Protein AF-A0A849X277-F1 (afdb_monomer)

Solvent-accessible surface area (backbone atoms only — not comparable to full-atom values): 6131 Å² total; per-residue (Å²): 114,75,65,64,54,52,52,50,54,51,49,53,49,51,48,52,54,62,74,62,52,71,79,75,68,86,78,67,71,76,83,75,78,80,54,75,43,77,46,86,47,102,89,45,82,47,79,32,48,54,64,63,51,37,43,76,74,34,38,48,77,42,73,50,64,52,44,75,67,53,50,51,54,52,51,54,52,51,54,53,49,41,75,74,43,70,86,59,81,72,48,77,48,81,54,52,91,46,108

Sequence (99 aa):
MKEIQNLREKSDRFRSYLSRRPAVNERTQAYIPNPIVIEQTPRGERQYDIYSRLLLDRIIFLGTEVNDTVANLIIAQMLFLESNDPERPIHFYINSPGG

pLDDT: mean 86.7, std 14.01, range [57.28, 98.62]

Structure (mmCIF, N/CA/C/O backbone):
data_AF-A0A849X277-F1
#
_entry.id   AF-A0A849X277-F1
#
loop_
_atom_site.group_PDB
_atom_site.id
_atom_site.type_symbol
_atom_site.label_atom_id
_atom_site.label_alt_id
_atom_site.label_comp_id
_atom_site.label_asym_id
_atom_site.label_entity_id
_atom_site.label_seq_id
_atom_site.pdbx_PDB_ins_code
_atom_site.Cartn_x
_atom_site.Cartn_y
_atom_site.Cartn_z
_atom_site.occupancy
_atom_site.B_iso_or_equiv
_atom_site.auth_seq_id
_atom_site.auth_comp_id
_atom_site.auth_asym_id
_atom_site.auth_atom_id
_atom_site.pdbx_PDB_model_num
ATOM 1 N N . MET A 1 1 ? -5.006 -0.211 -68.959 1.00 60.91 1 MET A N 1
ATOM 2 C CA . MET A 1 1 ? -3.526 -0.136 -68.846 1.00 60.91 1 MET A CA 1
ATOM 3 C C . MET A 1 1 ? -3.044 0.945 -67.870 1.00 60.91 1 MET A C 1
ATOM 5 O O . MET A 1 1 ? -2.311 0.590 -66.959 1.00 60.91 1 MET A O 1
ATOM 9 N N . LYS A 1 2 ? -3.482 2.216 -67.965 1.00 62.50 2 LYS A N 1
ATOM 10 C CA . LYS A 1 2 ? -3.050 3.308 -67.051 1.00 62.50 2 LYS A CA 1
ATOM 11 C C . LYS A 1 2 ? -3.417 3.107 -65.565 1.00 62.50 2 LYS A C 1
ATOM 13 O O . LYS A 1 2 ? -2.683 3.530 -64.680 1.00 62.50 2 LYS A O 1
ATOM 18 N N . GLU A 1 3 ? -4.525 2.430 -65.285 1.00 60.19 3 GLU A N 1
ATOM 19 C CA . GLU A 1 3 ? -5.040 2.232 -63.921 1.00 60.19 3 GLU A CA 1
ATOM 20 C C . GLU A 1 3 ? -4.261 1.172 -63.121 1.00 60.19 3 GLU A C 1
ATOM 22 O O . GLU A 1 3 ? -3.980 1.355 -61.940 1.00 60.19 3 GLU A O 1
ATOM 27 N N . ILE A 1 4 ? -3.796 0.113 -63.791 1.00 62.78 4 ILE A N 1
ATOM 28 C CA . ILE A 1 4 ? -2.984 -0.954 -63.180 1.00 62.78 4 ILE A CA 1
ATOM 29 C C . ILE A 1 4 ? -1.589 -0.433 -62.793 1.00 62.78 4 ILE A C 1
ATOM 31 O O . ILE A 1 4 ? -1.042 -0.817 -61.760 1.00 62.78 4 ILE A O 1
ATOM 35 N N . GLN A 1 5 ? -1.027 0.482 -63.588 1.00 66.75 5 GLN A N 1
ATOM 36 C CA . GLN A 1 5 ? 0.262 1.118 -63.302 1.00 66.75 5 GLN A CA 1
ATOM 37 C C . GLN A 1 5 ? 0.174 2.055 -62.084 1.00 66.75 5 GLN A C 1
ATOM 39 O O . GLN A 1 5 ? 1.044 2.024 -61.217 1.00 66.75 5 GLN A O 1
ATOM 44 N N . ASN A 1 6 ? -0.941 2.780 -61.946 1.00 70.62 6 ASN A N 1
ATOM 45 C CA . ASN A 1 6 ? -1.236 3.632 -60.788 1.00 70.62 6 ASN A CA 1
ATOM 46 C C . ASN A 1 6 ? -1.378 2.817 -59.484 1.00 70.62 6 ASN A C 1
ATOM 48 O O . ASN A 1 6 ? -0.889 3.216 -58.427 1.00 70.62 6 ASN A O 1
ATOM 52 N N . LEU A 1 7 ? -1.996 1.634 -59.552 1.00 68.19 7 LEU A N 1
ATOM 53 C CA . LEU A 1 7 ? -2.138 0.743 -58.394 1.00 68.19 7 LEU A CA 1
ATOM 54 C C . LEU A 1 7 ? -0.795 0.158 -57.927 1.00 68.19 7 LEU A C 1
ATOM 56 O O . LEU A 1 7 ? -0.567 0.056 -56.720 1.00 68.19 7 LEU A O 1
ATOM 60 N N . ARG A 1 8 ? 0.113 -0.170 -58.856 1.00 70.81 8 ARG A N 1
ATOM 61 C CA . ARG A 1 8 ? 1.475 -0.620 -58.517 1.00 70.81 8 ARG A CA 1
ATOM 62 C C . ARG A 1 8 ? 2.290 0.486 -57.852 1.00 70.81 8 ARG A C 1
ATOM 64 O O . ARG A 1 8 ? 2.823 0.268 -56.772 1.00 70.81 8 ARG A O 1
ATOM 71 N N . GLU A 1 9 ? 2.273 1.699 -58.399 1.00 74.62 9 GLU A N 1
ATOM 72 C CA . GLU A 1 9 ? 2.980 2.837 -57.794 1.00 74.62 9 GLU A CA 1
ATOM 73 C C . GLU A 1 9 ? 2.448 3.218 -56.408 1.00 74.62 9 GLU A C 1
ATOM 75 O O . GLU A 1 9 ? 3.219 3.615 -55.531 1.00 74.62 9 GLU A O 1
ATOM 80 N N . LYS A 1 10 ? 1.132 3.104 -56.186 1.00 73.50 10 LYS A N 1
ATOM 81 C CA . LYS A 1 10 ? 0.535 3.300 -54.858 1.00 73.50 10 LYS A CA 1
ATOM 82 C C . LYS A 1 10 ? 0.970 2.211 -53.880 1.00 73.50 10 LYS A C 1
ATOM 84 O O . LYS A 1 10 ? 1.262 2.530 -52.731 1.00 73.50 10 LYS A O 1
ATOM 89 N N . SER A 1 11 ? 1.055 0.957 -54.329 1.00 77.31 11 SER A N 1
ATOM 90 C CA . SER A 1 11 ? 1.538 -0.167 -53.517 1.00 77.31 11 SER A CA 1
ATOM 91 C C . SER A 1 11 ? 3.009 -0.004 -53.131 1.00 77.31 11 SER A C 1
ATOM 93 O O . SER A 1 11 ? 3.356 -0.180 -51.964 1.00 77.31 11 SER A O 1
ATOM 95 N N . ASP A 1 12 ? 3.855 0.407 -54.074 1.00 81.12 12 ASP A N 1
ATOM 96 C CA . ASP A 1 12 ? 5.289 0.596 -53.844 1.00 81.12 12 ASP A CA 1
ATOM 97 C C . ASP A 1 12 ? 5.562 1.807 -52.949 1.00 81.12 12 ASP A C 1
ATOM 99 O O . ASP A 1 12 ? 6.383 1.732 -52.032 1.00 81.12 12 ASP A O 1
ATOM 103 N N . ARG A 1 13 ? 4.798 2.896 -53.121 1.00 77.12 13 ARG A N 1
ATOM 104 C CA . ARG A 1 13 ? 4.815 4.017 -52.173 1.00 77.12 13 ARG A CA 1
ATOM 105 C C . ARG A 1 13 ? 4.364 3.579 -50.792 1.00 77.12 13 ARG A C 1
ATOM 107 O O . ARG A 1 13 ? 5.053 3.881 -49.828 1.00 77.12 13 ARG A O 1
ATOM 114 N N . PHE A 1 14 ? 3.258 2.846 -50.677 1.00 71.94 14 PHE A N 1
ATOM 115 C CA . PHE A 1 14 ? 2.756 2.372 -49.388 1.00 71.94 14 PHE A CA 1
ATOM 116 C C . PHE A 1 14 ? 3.765 1.462 -48.678 1.00 71.94 14 PHE A C 1
ATOM 118 O O . PHE A 1 14 ? 4.015 1.633 -47.488 1.00 71.94 14 PHE A O 1
ATOM 125 N N . ARG A 1 15 ? 4.429 0.565 -49.415 1.00 73.56 15 ARG A N 1
ATOM 126 C CA . ARG A 1 15 ? 5.530 -0.248 -48.884 1.00 73.56 15 ARG A CA 1
ATOM 127 C C . ARG A 1 15 ? 6.707 0.613 -48.440 1.00 73.56 15 ARG A C 1
ATOM 129 O O . ARG A 1 15 ? 7.171 0.434 -47.323 1.00 73.56 15 ARG A O 1
ATOM 136 N N . SER A 1 16 ? 7.117 1.601 -49.237 1.00 74.81 16 SER A N 1
ATOM 137 C CA . SER A 1 16 ? 8.167 2.558 -48.858 1.00 74.81 16 SER A CA 1
ATOM 138 C C . SER A 1 16 ? 7.810 3.358 -47.597 1.00 74.81 16 SER A C 1
ATOM 140 O O . SER A 1 16 ? 8.664 3.553 -46.733 1.00 74.81 16 SER A O 1
ATOM 142 N N . TYR A 1 17 ? 6.544 3.760 -47.443 1.00 68.06 17 TYR A N 1
ATOM 143 C CA . TYR A 1 17 ? 6.038 4.409 -46.231 1.00 68.06 17 TYR A CA 1
ATOM 144 C C . TYR A 1 17 ? 6.093 3.481 -45.014 1.00 68.06 17 TYR A C 1
ATOM 146 O O . TYR A 1 17 ? 6.503 3.919 -43.942 1.00 68.06 17 TYR A O 1
ATOM 154 N N . LEU A 1 18 ? 5.723 2.205 -45.167 1.00 65.50 18 LEU A N 1
ATOM 155 C CA . LEU A 1 18 ? 5.790 1.224 -44.081 1.00 65.50 18 LEU A CA 1
ATOM 156 C C . LEU A 1 18 ? 7.236 0.884 -43.689 1.00 65.50 18 LEU A C 1
ATOM 158 O O . LEU A 1 18 ? 7.512 0.746 -42.504 1.00 65.50 18 LEU A O 1
ATOM 162 N N . SER A 1 19 ? 8.165 0.826 -44.648 1.00 71.62 19 SER A N 1
ATOM 163 C CA . SER A 1 19 ? 9.598 0.593 -44.399 1.00 71.62 19 SER A CA 1
ATOM 164 C C . SER A 1 19 ? 10.317 1.789 -43.769 1.00 71.62 19 SER A C 1
ATOM 166 O O . SER A 1 19 ? 11.367 1.619 -43.161 1.00 71.62 19 SER A O 1
ATOM 168 N N . ARG A 1 20 ? 9.775 3.003 -43.937 1.00 71.31 20 ARG A N 1
ATOM 169 C CA . ARG A 1 20 ? 10.301 4.251 -43.358 1.00 71.31 20 ARG A CA 1
ATOM 170 C C . ARG A 1 20 ? 9.643 4.631 -42.038 1.00 71.31 20 ARG A C 1
ATOM 172 O O . ARG A 1 20 ? 9.957 5.694 -41.504 1.00 71.31 20 ARG A O 1
ATOM 179 N N . ARG A 1 21 ? 8.736 3.804 -41.505 1.00 58.38 21 ARG A N 1
ATOM 180 C CA . ARG A 1 21 ? 8.273 3.994 -40.132 1.00 58.38 21 ARG A CA 1
ATOM 181 C C . ARG A 1 21 ? 9.495 3.868 -39.221 1.00 58.38 21 ARG A C 1
ATOM 183 O O . ARG A 1 21 ? 10.113 2.804 -39.230 1.00 58.38 21 ARG A O 1
ATOM 190 N N . PRO A 1 22 ? 9.874 4.919 -38.471 1.00 57.94 22 PRO A N 1
ATOM 191 C CA . PRO A 1 22 ? 10.878 4.748 -37.438 1.00 57.94 22 PRO A CA 1
ATOM 192 C C . PRO A 1 22 ? 10.369 3.639 -36.522 1.00 57.94 22 PRO A C 1
ATOM 194 O O . PRO A 1 22 ? 9.186 3.642 -36.166 1.00 57.94 22 PRO A O 1
ATOM 197 N N . ALA A 1 23 ? 11.225 2.665 -36.207 1.00 62.94 23 ALA A N 1
ATOM 198 C CA . ALA A 1 23 ? 10.915 1.682 -35.185 1.00 62.94 23 ALA A CA 1
ATOM 199 C C . ALA A 1 23 ? 10.512 2.477 -33.940 1.00 62.94 23 ALA A C 1
ATOM 201 O O . ALA A 1 23 ? 11.333 3.204 -33.377 1.00 62.94 23 ALA A O 1
ATOM 202 N N . VAL A 1 24 ? 9.222 2.441 -33.594 1.00 59.56 24 VAL A N 1
ATOM 203 C CA . VAL A 1 24 ? 8.743 3.045 -32.357 1.00 59.56 24 VAL A CA 1
ATOM 204 C C . VAL A 1 24 ? 9.512 2.314 -31.279 1.00 59.56 24 VAL A C 1
ATOM 206 O O . VAL A 1 24 ? 9.394 1.100 -31.146 1.00 59.56 24 VAL A O 1
ATOM 209 N N . ASN A 1 25 ? 10.400 3.035 -30.609 1.00 57.94 25 ASN A N 1
ATOM 210 C CA . ASN A 1 25 ? 11.254 2.459 -29.596 1.00 57.94 25 ASN A CA 1
ATOM 211 C C . ASN A 1 25 ? 10.312 1.998 -28.474 1.00 57.94 25 ASN A C 1
ATOM 213 O O . ASN A 1 25 ? 9.801 2.827 -27.726 1.00 57.94 25 ASN A O 1
ATOM 217 N N . GLU A 1 26 ? 10.051 0.692 -28.368 1.00 57.28 26 GLU A N 1
ATOM 218 C CA . GLU A 1 26 ? 9.153 0.077 -27.367 1.00 57.28 26 GLU A CA 1
ATOM 219 C C . GLU A 1 26 ? 9.573 0.381 -25.914 1.00 57.28 26 GLU A C 1
ATOM 221 O O . GLU A 1 26 ? 8.885 0.037 -24.960 1.00 57.28 26 GLU A O 1
ATOM 226 N N . ARG A 1 27 ? 10.713 1.057 -25.734 1.00 59.31 27 ARG A N 1
ATOM 227 C CA . ARG A 1 27 ? 11.319 1.422 -24.455 1.00 59.31 27 ARG A CA 1
ATOM 228 C C . ARG A 1 27 ? 10.865 2.758 -23.878 1.00 59.31 27 ARG A C 1
ATOM 230 O O . ARG A 1 27 ? 11.306 3.093 -22.782 1.00 59.31 27 ARG A O 1
ATOM 237 N N . THR A 1 28 ? 10.001 3.527 -24.540 1.00 57.97 28 THR A N 1
ATOM 238 C CA . THR A 1 28 ? 9.311 4.612 -23.830 1.00 57.97 28 THR A CA 1
ATOM 239 C C . THR A 1 28 ? 8.192 3.979 -23.013 1.00 57.97 28 THR A C 1
ATOM 241 O O . THR A 1 28 ? 7.040 3.968 -23.437 1.00 57.97 28 THR A O 1
ATOM 244 N N . GLN A 1 29 ? 8.541 3.396 -21.859 1.00 63.94 29 GLN A N 1
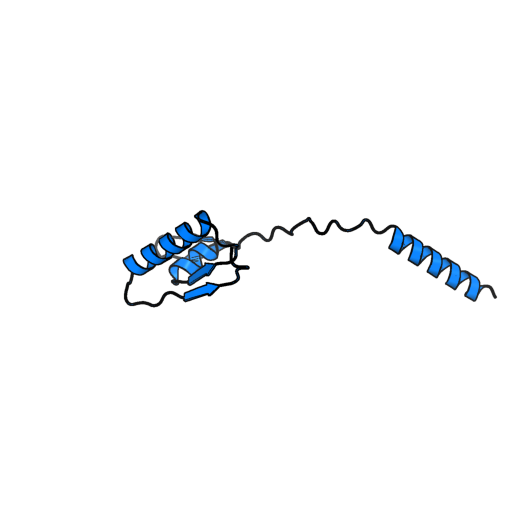ATOM 245 C CA . GLN A 1 29 ? 7.551 3.083 -20.832 1.00 63.94 29 GLN A CA 1
ATOM 246 C C . GLN A 1 29 ? 6.757 4.367 -20.606 1.00 63.94 29 GLN A C 1
ATOM 248 O O . GLN A 1 29 ? 7.313 5.371 -20.157 1.00 63.94 29 GLN A O 1
ATOM 253 N N . ALA A 1 30 ? 5.493 4.377 -21.028 1.00 71.12 30 ALA A N 1
ATOM 254 C CA . ALA A 1 30 ? 4.637 5.526 -20.823 1.00 71.12 30 ALA A CA 1
ATOM 255 C C . ALA A 1 30 ? 4.541 5.731 -19.311 1.00 71.12 30 ALA A C 1
ATOM 257 O O . ALA A 1 30 ? 4.017 4.874 -18.602 1.00 71.12 30 ALA A O 1
ATOM 258 N N . TYR A 1 31 ? 5.111 6.828 -18.812 1.00 77.75 31 TYR A N 1
ATOM 259 C CA . TYR A 1 31 ? 4.950 7.193 -17.415 1.00 77.75 31 TYR A CA 1
ATOM 260 C C . TYR A 1 31 ? 3.470 7.491 -17.187 1.00 77.75 31 TYR A C 1
ATOM 262 O O . TYR A 1 31 ? 2.944 8.486 -17.687 1.00 77.75 31 TYR A O 1
ATOM 270 N N . ILE A 1 32 ? 2.795 6.598 -16.471 1.00 79.75 32 ILE A N 1
ATOM 271 C CA . ILE A 1 32 ? 1.440 6.822 -15.987 1.00 79.75 32 ILE A CA 1
ATOM 272 C C . ILE A 1 32 ? 1.600 7.386 -14.572 1.00 79.75 32 ILE A C 1
ATOM 274 O O . ILE A 1 32 ? 2.058 6.654 -13.692 1.00 79.75 32 ILE A O 1
ATOM 278 N N . PRO A 1 33 ? 1.300 8.676 -14.333 1.00 84.06 33 PRO A N 1
ATOM 279 C CA . PRO A 1 33 ? 1.407 9.244 -12.998 1.00 84.06 33 PRO A CA 1
ATOM 280 C C . PRO A 1 33 ? 0.420 8.560 -12.053 1.00 84.06 33 PRO A C 1
ATOM 282 O O . PRO A 1 33 ? -0.726 8.297 -12.426 1.00 84.06 33 PRO A O 1
ATOM 285 N N . ASN A 1 34 ? 0.848 8.323 -10.812 1.00 88.44 34 ASN A N 1
ATOM 286 C CA . ASN A 1 34 ? -0.061 7.855 -9.773 1.00 88.44 34 ASN A CA 1
ATOM 287 C C . ASN A 1 34 ? -1.123 8.935 -9.510 1.00 88.44 34 ASN A C 1
ATOM 289 O O . ASN A 1 34 ? -0.759 10.083 -9.233 1.00 88.44 34 ASN A O 1
ATOM 293 N N . PRO A 1 35 ? -2.423 8.597 -9.573 1.00 91.19 35 PRO A N 1
ATOM 294 C CA . PRO A 1 35 ? -3.482 9.535 -9.238 1.00 91.19 35 PRO A CA 1
ATOM 295 C C . PRO A 1 35 ? -3.360 10.028 -7.795 1.00 91.19 35 PRO A C 1
ATOM 297 O O . PRO A 1 35 ? -3.005 9.268 -6.890 1.00 91.19 35 PRO A O 1
ATOM 300 N N . ILE A 1 36 ? -3.710 11.296 -7.593 1.00 93.94 36 ILE A N 1
ATOM 301 C CA . ILE A 1 36 ? -3.841 11.905 -6.270 1.00 93.94 36 ILE A CA 1
ATOM 302 C C . ILE A 1 36 ? -5.312 11.836 -5.865 1.00 93.94 36 ILE A C 1
ATOM 304 O O . ILE A 1 36 ? -6.199 12.201 -6.638 1.00 93.94 36 ILE A O 1
ATOM 308 N N . VAL A 1 37 ? -5.561 11.383 -4.643 1.00 92.88 37 VAL A N 1
ATOM 309 C CA . VAL A 1 37 ? -6.873 11.356 -4.005 1.00 92.88 37 VAL A CA 1
ATOM 310 C C . VAL A 1 37 ? -6.942 12.482 -2.981 1.00 92.88 37 VAL A C 1
ATOM 312 O O . VAL A 1 37 ? -6.055 12.622 -2.138 1.00 92.88 37 VAL A O 1
ATOM 315 N N . ILE A 1 38 ? -8.007 13.280 -3.056 1.00 92.19 38 ILE A N 1
ATOM 316 C CA . ILE A 1 38 ? -8.277 14.385 -2.134 1.00 92.19 38 ILE A CA 1
ATOM 317 C C . ILE A 1 38 ? -9.444 13.978 -1.239 1.00 92.19 38 ILE A C 1
ATOM 319 O O . ILE A 1 38 ? -10.535 13.688 -1.730 1.00 92.19 38 ILE A O 1
ATOM 323 N N . GLU A 1 39 ? -9.218 13.962 0.072 1.00 90.50 39 GLU A N 1
ATOM 324 C CA . GLU A 1 39 ? -10.233 13.651 1.073 1.00 90.50 39 GLU A CA 1
ATOM 325 C C . GLU A 1 39 ? -10.569 14.893 1.903 1.00 90.50 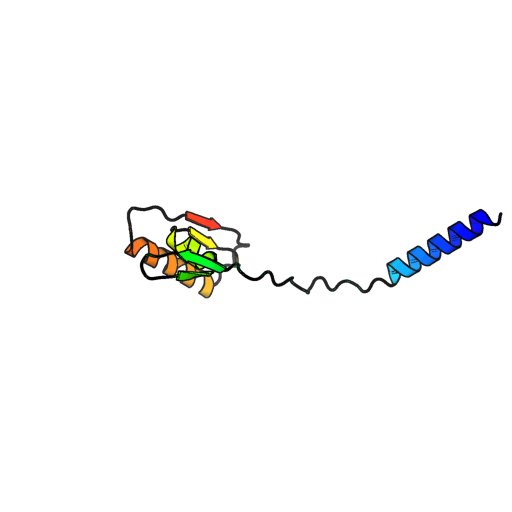39 GLU A C 1
ATOM 327 O O . GLU A 1 39 ? -9.688 15.557 2.458 1.00 90.50 39 GLU A O 1
ATOM 332 N N . GLN A 1 40 ? -11.863 15.205 1.983 1.00 91.25 40 GLN A N 1
ATOM 333 C CA . GLN A 1 40 ? -12.385 16.308 2.783 1.00 91.25 40 GLN A CA 1
ATOM 334 C C . GLN A 1 40 ? -12.555 15.842 4.230 1.00 91.25 40 GLN A C 1
ATOM 336 O O . GLN A 1 40 ? -13.347 14.946 4.515 1.00 91.25 40 GLN A O 1
ATOM 341 N N . THR A 1 41 ? -11.834 16.462 5.158 1.00 88.12 41 THR A N 1
ATOM 342 C CA . THR A 1 41 ? -11.961 16.203 6.597 1.00 88.12 41 THR A CA 1
ATOM 343 C C . THR A 1 41 ? -12.540 17.432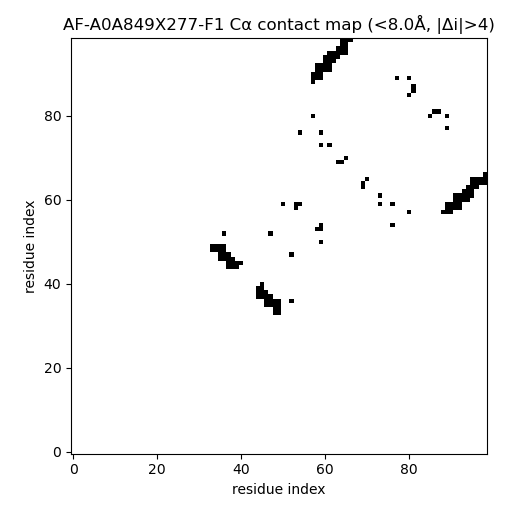 7.305 1.00 88.12 41 THR A C 1
ATOM 345 O O . THR A 1 41 ? -12.404 18.548 6.803 1.00 88.12 41 THR A O 1
ATOM 348 N N . PRO A 1 42 ? -13.104 17.299 8.521 1.00 88.19 42 PRO A N 1
ATOM 349 C CA . PRO A 1 42 ? -13.574 18.452 9.297 1.00 88.19 42 PRO A CA 1
ATOM 350 C C . PRO A 1 42 ? -12.490 19.504 9.599 1.00 88.19 42 PRO A C 1
ATOM 352 O O . PRO A 1 42 ? -12.810 20.615 10.009 1.00 88.19 42 PRO A O 1
ATOM 355 N N . ARG A 1 43 ? -11.206 19.153 9.433 1.00 89.56 43 ARG A N 1
ATOM 356 C CA . ARG A 1 43 ? -10.048 20.036 9.647 1.00 89.56 43 ARG A CA 1
ATOM 357 C C . ARG A 1 43 ? -9.434 20.556 8.337 1.00 89.56 43 ARG A C 1
ATOM 359 O O . ARG A 1 43 ? -8.381 21.183 8.391 1.00 89.56 43 ARG A O 1
ATOM 366 N N . GLY A 1 44 ? -10.065 20.294 7.189 1.00 91.81 44 GLY A N 1
ATOM 367 C CA . GLY A 1 44 ? -9.595 20.684 5.856 1.00 91.81 44 GLY A CA 1
ATOM 368 C C . GLY A 1 44 ? -9.317 19.495 4.933 1.00 91.81 44 GLY A C 1
ATOM 369 O O . GLY A 1 44 ? -9.754 18.373 5.190 1.00 91.81 44 GLY A O 1
ATOM 370 N N . GLU A 1 45 ? -8.572 19.740 3.859 1.00 92.56 45 GLU A N 1
ATOM 371 C CA . GLU A 1 45 ? -8.256 18.740 2.834 1.00 92.56 45 GLU A CA 1
ATOM 372 C C . GLU A 1 45 ? -6.990 17.950 3.174 1.00 92.56 45 GLU A C 1
ATOM 374 O O . GLU A 1 45 ? -5.974 18.513 3.590 1.00 92.56 45 GLU A O 1
ATOM 379 N N . ARG A 1 46 ? -7.029 16.632 2.957 1.00 93.06 46 ARG A N 1
ATOM 380 C CA . ARG A 1 46 ? -5.840 15.775 2.949 1.00 93.06 46 ARG A CA 1
ATOM 381 C C . ARG A 1 46 ? -5.646 15.170 1.569 1.00 93.06 46 ARG A C 1
ATOM 383 O O . ARG A 1 46 ? -6.599 14.697 0.958 1.00 93.06 46 ARG A O 1
ATOM 390 N N . GLN A 1 47 ? -4.404 15.185 1.098 1.00 93.62 47 GLN A N 1
ATOM 391 C CA . GLN A 1 47 ? -4.020 14.618 -0.189 1.00 93.62 47 GLN A CA 1
ATOM 392 C C . GLN A 1 47 ? -3.202 13.351 0.035 1.00 93.62 47 GLN A C 1
ATOM 394 O O . GLN A 1 47 ? -2.284 13.337 0.856 1.00 93.62 47 GLN A O 1
ATOM 399 N N . TYR A 1 48 ? -3.535 12.308 -0.711 1.00 93.38 48 TYR A N 1
ATOM 400 C CA . TYR A 1 48 ? -2.862 11.017 -0.695 1.00 93.38 48 TYR A CA 1
ATOM 401 C C . TYR A 1 48 ? -2.570 10.601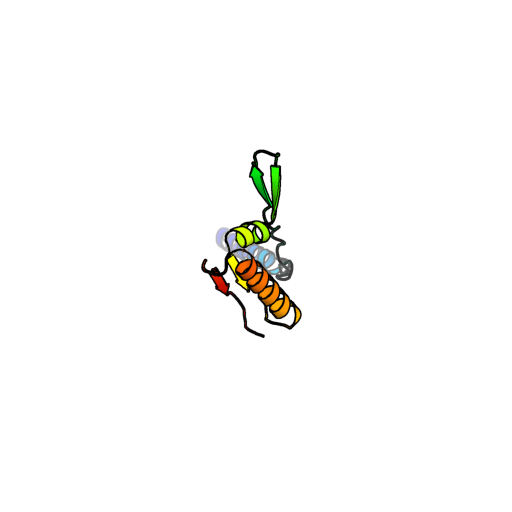 -2.132 1.00 93.38 48 TYR A C 1
ATOM 403 O O . TYR A 1 48 ? -3.376 10.869 -3.022 1.00 93.38 48 TYR A O 1
ATOM 411 N N . ASP A 1 49 ? -1.466 9.905 -2.385 1.00 94.44 49 ASP A N 1
ATOM 412 C CA . ASP A 1 49 ? -1.427 9.066 -3.580 1.00 94.44 49 ASP A CA 1
ATOM 413 C C . ASP A 1 49 ? -2.404 7.891 -3.408 1.00 94.44 49 ASP A C 1
ATOM 415 O O . ASP A 1 49 ? -2.801 7.536 -2.290 1.00 94.44 49 ASP A O 1
ATOM 419 N N . ILE A 1 50 ? -2.809 7.286 -4.522 1.00 94.62 50 ILE A N 1
ATOM 420 C CA . ILE A 1 50 ? -3.798 6.207 -4.502 1.00 94.62 50 ILE A CA 1
ATOM 421 C C . ILE A 1 50 ? -3.395 5.024 -3.603 1.00 94.62 50 ILE A C 1
ATOM 423 O O . ILE A 1 50 ? -4.259 4.475 -2.923 1.00 94.62 50 ILE A O 1
ATOM 427 N N . TYR A 1 51 ? -2.110 4.655 -3.526 1.00 95.25 51 TYR A N 1
ATOM 428 C CA . TYR A 1 51 ? -1.664 3.538 -2.687 1.00 95.25 51 TYR A CA 1
ATOM 429 C C . TYR A 1 51 ? -1.715 3.904 -1.209 1.00 95.25 51 TYR A C 1
ATOM 431 O O . TYR A 1 51 ? -2.234 3.126 -0.410 1.00 95.25 51 TYR A O 1
ATOM 439 N N . SER A 1 52 ? -1.276 5.113 -0.849 1.00 94.94 52 SER A N 1
ATOM 440 C CA . SER A 1 52 ? -1.417 5.622 0.519 1.00 94.94 52 SER A CA 1
ATOM 441 C C . SER A 1 52 ? -2.878 5.652 0.967 1.00 94.94 52 SER A C 1
ATOM 443 O O . SER A 1 52 ? -3.179 5.292 2.105 1.00 94.94 52 SER A O 1
ATOM 445 N N . ARG A 1 53 ? -3.812 6.025 0.078 1.00 95.12 53 ARG A N 1
ATOM 446 C CA . ARG A 1 53 ? -5.243 6.008 0.412 1.00 95.12 53 ARG A CA 1
ATOM 447 C C . ARG A 1 53 ? -5.777 4.589 0.600 1.00 95.12 53 ARG A C 1
ATOM 449 O O . ARG A 1 53 ? -6.563 4.371 1.518 1.00 95.12 53 ARG A O 1
ATOM 456 N N . LEU A 1 54 ? -5.367 3.645 -0.244 1.00 96.75 54 LEU A N 1
ATOM 457 C CA . LEU A 1 54 ? -5.784 2.241 -0.155 1.00 96.75 54 LEU A CA 1
ATOM 458 C C . LEU A 1 54 ? -5.201 1.539 1.080 1.00 96.75 54 LEU A C 1
ATOM 460 O O . LEU A 1 54 ? -5.881 0.712 1.687 1.00 96.75 54 LEU A O 1
ATOM 464 N N . LEU A 1 55 ? -4.000 1.923 1.524 1.00 97.25 55 LEU A N 1
ATOM 465 C CA . LEU A 1 55 ? -3.417 1.415 2.766 1.00 97.25 55 LEU A CA 1
ATOM 466 C C . LEU A 1 55 ? -4.285 1.766 3.985 1.00 97.25 55 LEU A C 1
ATOM 468 O O . LEU A 1 55 ? -4.450 0.928 4.867 1.00 97.25 55 LEU A O 1
ATOM 472 N N . LEU A 1 56 ? -4.912 2.951 4.016 1.00 94.81 56 LEU A N 1
ATOM 473 C CA . LEU A 1 56 ? -5.869 3.316 5.075 1.00 94.81 56 LEU A CA 1
ATOM 474 C C . LEU A 1 56 ? -7.101 2.392 5.102 1.00 94.81 56 LEU A C 1
ATOM 476 O O . LEU A 1 56 ? -7.645 2.129 6.173 1.00 94.81 56 LEU A O 1
ATOM 480 N N . ASP A 1 57 ? -7.491 1.838 3.951 1.00 96.62 57 ASP A N 1
ATOM 481 C CA . ASP A 1 57 ? -8.552 0.827 3.837 1.00 96.62 57 ASP A CA 1
ATOM 482 C C . ASP A 1 57 ? -8.032 -0.611 4.028 1.00 96.62 57 ASP A C 1
ATOM 484 O O . ASP A 1 57 ? -8.766 -1.575 3.802 1.00 96.62 57 ASP A O 1
ATOM 488 N N . ARG A 1 58 ? -6.787 -0.764 4.505 1.00 97.94 58 ARG A N 1
ATOM 489 C CA . ARG A 1 58 ? -6.105 -2.040 4.787 1.00 97.94 58 ARG A CA 1
ATOM 490 C C . ARG A 1 58 ? -5.842 -2.885 3.542 1.00 97.94 58 ARG A C 1
ATOM 492 O O . ARG A 1 58 ? -5.901 -4.116 3.589 1.00 97.94 58 ARG A O 1
ATOM 499 N N . ILE A 1 59 ? -5.550 -2.220 2.430 1.00 98.31 59 ILE A N 1
ATOM 500 C CA . IL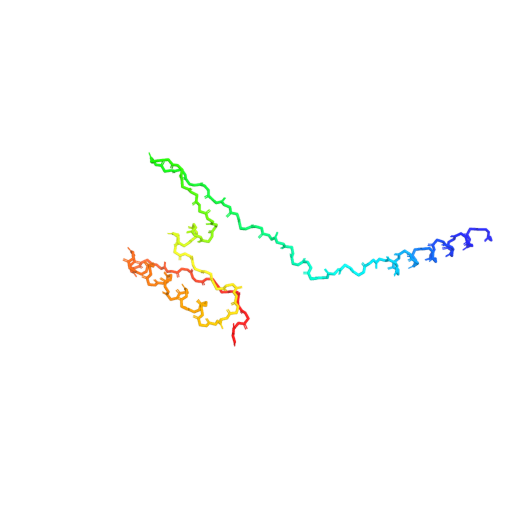E A 1 59 ? -5.210 -2.853 1.158 1.00 98.31 59 ILE A CA 1
ATOM 501 C C . ILE A 1 59 ? -3.712 -2.673 0.892 1.00 98.31 59 ILE A C 1
ATOM 503 O O . ILE A 1 59 ? -3.223 -1.548 0.822 1.00 98.31 59 ILE A O 1
ATOM 507 N N . ILE A 1 60 ? -2.994 -3.783 0.707 1.00 98.25 60 ILE A N 1
ATOM 508 C CA . ILE A 1 60 ? -1.568 -3.811 0.346 1.00 98.25 60 ILE A CA 1
ATOM 509 C C . ILE A 1 60 ? -1.411 -4.421 -1.053 1.00 98.25 60 ILE A C 1
ATOM 511 O O . ILE A 1 60 ? -2.090 -5.392 -1.394 1.00 98.25 60 ILE A O 1
ATOM 515 N N . PHE A 1 61 ? -0.480 -3.881 -1.845 1.00 98.00 61 PHE A N 1
ATOM 516 C CA . PHE A 1 61 ? -0.131 -4.392 -3.172 1.00 98.00 61 PHE A CA 1
ATOM 517 C C . PHE A 1 61 ? 1.310 -4.891 -3.225 1.00 98.00 61 PHE A C 1
ATOM 519 O O . PHE A 1 61 ? 2.236 -4.178 -2.845 1.00 98.00 61 PHE A O 1
ATOM 526 N N . LEU A 1 62 ? 1.499 -6.077 -3.798 1.00 98.00 62 LEU A N 1
ATOM 527 C CA . LEU A 1 62 ? 2.783 -6.550 -4.305 1.00 98.00 62 LEU A CA 1
ATOM 528 C C . LEU A 1 62 ? 2.715 -6.545 -5.837 1.00 98.00 62 LEU A C 1
ATOM 530 O O . LEU A 1 62 ? 2.213 -7.488 -6.443 1.00 98.00 62 LEU A O 1
ATOM 534 N N . GLY A 1 63 ? 3.164 -5.445 -6.443 1.00 95.94 63 GLY A N 1
ATOM 535 C CA . GLY A 1 63 ? 3.096 -5.205 -7.893 1.00 95.94 63 GLY A CA 1
ATOM 536 C C . GLY A 1 63 ? 4.431 -5.334 -8.634 1.00 95.94 63 GLY A C 1
ATOM 537 O O . GLY A 1 63 ? 4.511 -5.012 -9.816 1.00 95.94 63 GLY A O 1
ATOM 538 N N . THR A 1 64 ? 5.495 -5.719 -7.931 1.00 96.19 64 THR A N 1
ATOM 539 C CA . THR A 1 64 ? 6.870 -5.758 -8.445 1.00 96.19 64 THR A CA 1
ATOM 540 C C . THR A 1 64 ? 7.534 -7.086 -8.107 1.00 96.19 64 THR A C 1
ATOM 542 O O . THR A 1 64 ? 6.999 -7.882 -7.334 1.00 96.19 64 THR A O 1
ATOM 545 N N . GLU A 1 65 ? 8.717 -7.318 -8.668 1.00 97.62 65 GLU A N 1
ATOM 546 C CA . GLU A 1 65 ? 9.612 -8.393 -8.236 1.00 97.62 65 GLU A CA 1
ATOM 547 C C . GLU A 1 65 ? 9.905 -8.298 -6.729 1.00 97.62 65 GLU A C 1
ATOM 549 O O . GLU A 1 65 ? 9.972 -7.203 -6.155 1.00 97.62 65 GLU A O 1
ATOM 554 N N . VAL A 1 66 ? 10.039 -9.453 -6.089 1.00 98.19 66 VAL A N 1
ATOM 555 C CA . VAL A 1 66 ? 10.325 -9.596 -4.668 1.00 98.19 66 VAL A CA 1
ATOM 556 C C . VAL A 1 66 ? 11.831 -9.525 -4.469 1.00 98.19 66 VAL A C 1
ATOM 558 O O . VAL A 1 66 ? 12.579 -10.395 -4.891 1.00 98.19 66 VAL A O 1
ATOM 561 N N . ASN A 1 67 ? 12.265 -8.490 -3.763 1.00 98.19 67 ASN A N 1
ATOM 562 C CA . ASN A 1 67 ? 13.620 -8.358 -3.243 1.00 98.19 67 ASN A CA 1
ATOM 563 C C . ASN A 1 67 ? 13.557 -7.904 -1.780 1.00 98.19 67 ASN A C 1
ATOM 565 O O . ASN A 1 67 ? 12.479 -7.576 -1.278 1.00 98.19 67 ASN A O 1
ATOM 569 N N . ASP A 1 68 ? 14.705 -7.833 -1.106 1.00 98.50 68 ASP A N 1
ATOM 570 C CA . ASP A 1 68 ? 14.774 -7.473 0.316 1.00 98.50 68 ASP A CA 1
ATOM 571 C C . ASP A 1 68 ? 14.086 -6.138 0.631 1.00 98.50 68 ASP A C 1
ATOM 573 O O . ASP A 1 68 ? 13.440 -5.989 1.665 1.00 98.50 68 ASP A O 1
ATOM 577 N N . THR A 1 69 ? 14.175 -5.156 -0.270 1.00 98.25 69 THR A N 1
ATOM 578 C CA . THR A 1 69 ? 13.536 -3.848 -0.064 1.00 98.25 69 THR A CA 1
ATOM 579 C C . THR A 1 69 ? 12.018 -3.963 -0.138 1.00 98.25 69 THR A C 1
ATOM 581 O O . THR A 1 69 ? 11.323 -3.501 0.766 1.00 98.25 69 THR A O 1
ATOM 584 N N . VAL A 1 70 ? 11.495 -4.610 -1.181 1.00 97.94 70 VAL A N 1
ATOM 585 C CA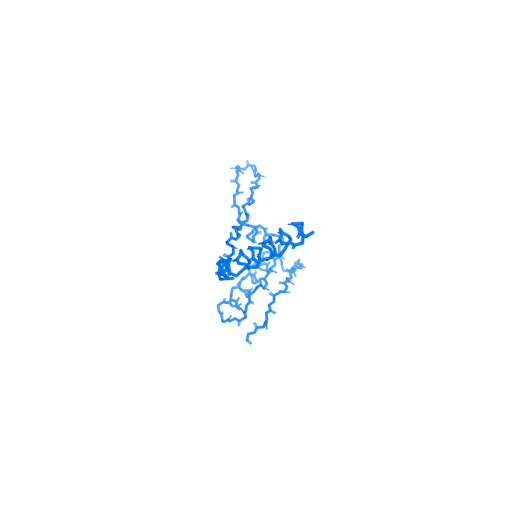 . VAL A 1 70 ? 10.050 -4.816 -1.357 1.00 97.94 70 VAL A CA 1
ATOM 586 C C . VAL A 1 70 ? 9.487 -5.661 -0.214 1.00 97.94 70 VAL A C 1
ATOM 588 O O . VAL A 1 70 ? 8.474 -5.287 0.373 1.00 97.94 70 VAL A O 1
ATOM 591 N N . ALA A 1 71 ? 10.169 -6.743 0.166 1.00 98.38 71 ALA A N 1
ATOM 592 C CA . ALA A 1 71 ? 9.761 -7.600 1.275 1.00 98.38 71 ALA A CA 1
ATOM 593 C C . ALA A 1 71 ? 9.675 -6.818 2.596 1.00 98.38 71 ALA A C 1
ATOM 595 O O . ALA A 1 71 ? 8.646 -6.863 3.271 1.00 98.38 71 ALA A O 1
ATOM 596 N N . ASN A 1 72 ? 10.703 -6.030 2.925 1.00 98.62 72 ASN A N 1
ATOM 597 C CA . ASN A 1 72 ? 10.713 -5.207 4.137 1.00 98.62 72 ASN A CA 1
ATOM 598 C C . ASN A 1 72 ? 9.597 -4.150 4.140 1.00 98.62 72 ASN A C 1
ATOM 600 O O . ASN A 1 72 ? 8.981 -3.913 5.180 1.00 98.62 72 ASN A O 1
ATOM 604 N N . LEU A 1 73 ? 9.286 -3.544 2.989 1.00 98.31 73 LEU A N 1
ATOM 605 C CA . LEU A 1 73 ? 8.177 -2.591 2.871 1.00 98.31 73 LEU A CA 1
ATOM 606 C C . LEU A 1 73 ? 6.812 -3.253 3.092 1.00 98.31 73 LEU A C 1
ATOM 608 O O . LEU A 1 73 ? 5.942 -2.649 3.721 1.00 98.31 73 LEU A O 1
ATOM 612 N N . ILE A 1 74 ? 6.606 -4.471 2.587 1.00 98.38 74 ILE A N 1
ATOM 613 C CA . ILE A 1 74 ? 5.361 -5.223 2.804 1.00 98.38 74 ILE A CA 1
ATOM 614 C C . ILE A 1 74 ? 5.218 -5.606 4.281 1.00 98.38 74 ILE A C 1
ATOM 616 O O . ILE A 1 74 ? 4.155 -5.389 4.859 1.00 98.38 74 ILE A O 1
ATOM 620 N N . ILE A 1 75 ? 6.293 -6.088 4.915 1.00 98.56 75 ILE A N 1
ATOM 621 C CA . ILE A 1 75 ? 6.307 -6.416 6.350 1.00 98.56 75 ILE A CA 1
ATOM 622 C C . ILE A 1 75 ? 5.959 -5.181 7.189 1.00 98.56 75 ILE A C 1
ATOM 624 O O . ILE A 1 75 ? 5.093 -5.252 8.059 1.00 98.56 75 ILE A O 1
ATOM 628 N N . ALA A 1 76 ? 6.578 -4.032 6.901 1.00 98.56 76 ALA A N 1
ATOM 629 C CA . ALA A 1 76 ? 6.299 -2.787 7.613 1.00 98.56 76 ALA A CA 1
ATOM 630 C C . ALA A 1 76 ? 4.826 -2.355 7.487 1.00 98.56 76 ALA A C 1
ATOM 632 O O . ALA A 1 76 ? 4.219 -1.955 8.479 1.00 98.56 76 ALA A O 1
ATOM 633 N N . GLN A 1 77 ? 4.235 -2.474 6.292 1.00 98.38 77 GLN A N 1
ATOM 634 C CA . GLN A 1 77 ? 2.814 -2.181 6.075 1.00 98.38 77 GLN A CA 1
ATOM 635 C C . GLN A 1 77 ? 1.906 -3.138 6.855 1.00 98.38 77 GLN A C 1
ATOM 637 O O . GLN A 1 77 ? 0.959 -2.683 7.489 1.00 98.38 77 GLN A O 1
ATOM 642 N N . MET A 1 78 ? 2.198 -4.443 6.861 1.00 98.38 78 MET A N 1
ATOM 643 C CA . MET A 1 78 ? 1.409 -5.428 7.612 1.00 98.38 78 MET A CA 1
ATOM 644 C C . MET A 1 78 ? 1.439 -5.152 9.118 1.00 98.38 78 MET A C 1
ATOM 646 O O . MET A 1 78 ? 0.379 -5.061 9.733 1.00 98.38 78 MET A O 1
ATOM 650 N N . LEU A 1 79 ? 2.628 -4.922 9.687 1.00 98.38 79 LEU A N 1
ATOM 651 C CA . LEU A 1 79 ? 2.793 -4.581 11.105 1.00 98.38 79 LEU A CA 1
ATOM 652 C C . LEU A 1 79 ? 2.079 -3.273 11.470 1.00 98.38 79 LEU A C 1
ATOM 654 O O . LEU A 1 79 ? 1.453 -3.173 12.524 1.00 98.38 79 LEU A O 1
ATOM 658 N N . PHE A 1 80 ? 2.138 -2.269 10.591 1.00 98.12 80 PHE A N 1
ATOM 659 C CA . PHE A 1 80 ? 1.423 -1.011 10.787 1.00 98.12 80 PHE A CA 1
ATOM 660 C C . PHE A 1 80 ? -0.095 -1.231 10.874 1.00 98.12 80 PHE A C 1
ATOM 662 O O . PHE A 1 80 ? -0.732 -0.737 11.806 1.00 98.12 80 PHE A O 1
ATOM 669 N N . LEU A 1 81 ? -0.672 -2.008 9.952 1.00 98.25 81 LEU A N 1
ATOM 670 C CA . LEU A 1 81 ? -2.107 -2.304 9.944 1.00 98.25 81 LEU A CA 1
ATOM 671 C C . LEU A 1 81 ? -2.539 -3.159 11.140 1.00 98.25 81 LEU A C 1
ATOM 673 O O . LEU A 1 81 ? -3.571 -2.869 11.749 1.00 98.25 81 LEU A O 1
ATOM 677 N N . GLU A 1 82 ? -1.754 -4.176 11.494 1.00 97.44 82 GLU A N 1
ATOM 678 C CA . GLU A 1 82 ? -1.998 -5.032 12.659 1.00 97.44 82 GLU A CA 1
ATOM 679 C C . GLU A 1 82 ? -1.976 -4.218 13.960 1.00 97.44 82 GLU A C 1
ATOM 681 O O . GLU A 1 82 ? -2.874 -4.354 14.786 1.00 97.44 82 GLU A O 1
ATOM 686 N N . SER A 1 83 ? -1.020 -3.291 14.107 1.00 97.62 83 SER A N 1
ATOM 687 C CA . SER A 1 83 ? -0.924 -2.423 15.290 1.00 97.62 83 SER A CA 1
ATOM 688 C C . SER A 1 83 ? -2.124 -1.484 15.468 1.00 97.62 83 SER A C 1
ATOM 690 O O . SER A 1 83 ? -2.420 -1.062 16.585 1.00 97.62 83 SER A O 1
ATOM 692 N N . ASN A 1 84 ? -2.803 -1.133 14.371 1.00 96.06 84 ASN A N 1
ATOM 693 C CA . ASN A 1 84 ? -3.937 -0.215 14.385 1.00 96.06 84 ASN A CA 1
ATOM 694 C C . ASN A 1 84 ? -5.259 -0.918 14.720 1.00 96.06 84 ASN A C 1
ATOM 696 O O . ASN A 1 84 ? -6.074 -0.364 15.452 1.00 96.06 84 ASN A O 1
ATOM 700 N N . ASP A 1 85 ? -5.460 -2.115 14.170 1.00 97.19 85 ASP A N 1
ATOM 701 C CA . ASP A 1 85 ? -6.645 -2.945 14.382 1.00 97.19 85 ASP A CA 1
ATOM 702 C C . ASP A 1 85 ? -6.271 -4.408 14.064 1.00 97.19 85 ASP A C 1
ATOM 704 O O . ASP A 1 85 ? -6.207 -4.768 12.883 1.00 97.19 85 ASP A O 1
ATOM 708 N N . PRO A 1 86 ? -5.950 -5.239 15.072 1.00 96.94 86 PRO A N 1
ATOM 709 C CA . PRO A 1 86 ? -5.437 -6.594 14.853 1.00 96.94 86 PRO A CA 1
ATOM 710 C C . PRO A 1 86 ? -6.517 -7.588 14.402 1.00 96.94 86 PRO A C 1
ATOM 712 O O . PRO A 1 86 ? -6.202 -8.588 13.765 1.00 96.94 86 PRO A O 1
ATOM 715 N N . GLU A 1 87 ? -7.790 -7.309 14.687 1.00 97.88 87 GLU A N 1
ATOM 716 C CA . GLU A 1 87 ? -8.908 -8.207 14.362 1.00 97.88 87 GLU A CA 1
ATOM 717 C C . GLU A 1 87 ? -9.418 -7.999 12.931 1.00 97.88 87 GLU A C 1
ATOM 719 O O . GLU A 1 87 ? -10.029 -8.885 12.325 1.00 97.88 87 GLU A O 1
ATOM 724 N N . ARG A 1 88 ? -9.193 -6.810 12.361 1.00 97.94 88 ARG A N 1
ATOM 725 C CA . ARG A 1 88 ? -9.691 -6.478 11.027 1.00 97.94 88 ARG A CA 1
ATOM 726 C C . ARG A 1 88 ? -8.802 -7.084 9.932 1.00 97.94 88 ARG A C 1
ATOM 728 O O . ARG A 1 88 ? -7.582 -6.896 9.956 1.00 97.94 88 ARG A O 1
ATOM 735 N N . PRO A 1 89 ? -9.381 -7.732 8.902 1.00 98.00 89 PRO A N 1
ATOM 736 C CA . PRO A 1 89 ? -8.600 -8.368 7.845 1.00 98.00 89 PRO A CA 1
ATOM 737 C C . PRO A 1 89 ? -7.734 -7.369 7.070 1.00 98.00 89 PRO A C 1
ATOM 739 O O . PRO A 1 89 ? -8.052 -6.180 6.964 1.00 98.00 89 PRO A O 1
ATOM 742 N N . ILE A 1 90 ? -6.641 -7.887 6.512 1.00 98.44 90 ILE A N 1
ATOM 743 C CA . ILE A 1 90 ? -5.773 -7.190 5.561 1.00 98.44 90 ILE A CA 1
ATOM 744 C C . ILE A 1 90 ? -6.011 -7.810 4.184 1.00 98.44 90 ILE A C 1
ATOM 746 O O . ILE A 1 90 ? -5.951 -9.030 4.023 1.00 98.44 90 ILE A O 1
ATOM 750 N N . HIS A 1 91 ? -6.275 -6.973 3.184 1.00 98.50 91 HIS A N 1
ATOM 751 C CA . HIS A 1 91 ? -6.444 -7.416 1.805 1.00 98.50 91 HIS A CA 1
ATOM 752 C C . HIS A 1 91 ? -5.117 -7.287 1.062 1.00 98.50 91 HIS A C 1
ATOM 754 O O . HIS A 1 91 ? -4.638 -6.179 0.822 1.00 98.50 91 HIS A O 1
ATOM 760 N N . PHE A 1 92 ? -4.525 -8.4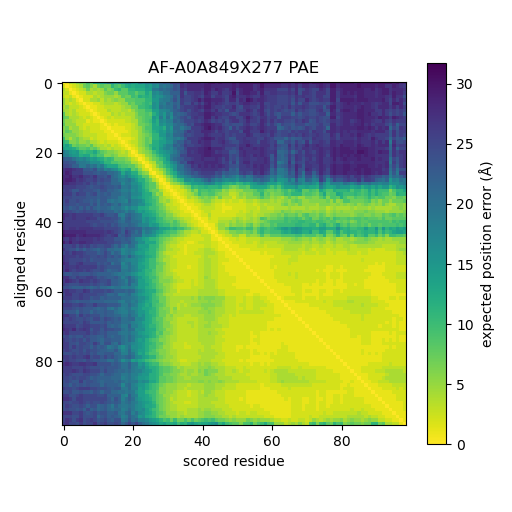20 0.687 1.00 98.38 92 PHE A N 1
ATOM 761 C CA . PHE A 1 92 ? -3.245 -8.451 -0.012 1.00 98.38 92 PHE A CA 1
ATOM 762 C C . PHE A 1 92 ? -3.431 -8.847 -1.480 1.00 98.38 92 PHE A C 1
ATOM 764 O O . PHE A 1 92 ? -3.800 -9.981 -1.784 1.00 98.38 92 PHE A O 1
ATOM 771 N N . TYR A 1 93 ? -3.185 -7.902 -2.389 1.00 98.44 93 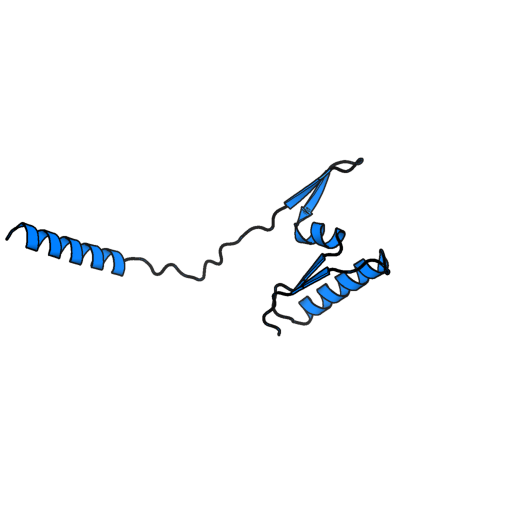TYR A N 1
ATOM 772 C CA . TYR A 1 93 ? -3.287 -8.106 -3.834 1.00 98.44 93 TYR A CA 1
ATOM 773 C C . TYR A 1 93 ? -1.901 -8.338 -4.431 1.00 98.44 93 TYR A C 1
ATOM 775 O O . TYR A 1 93 ? -0.986 -7.535 -4.239 1.00 98.44 93 TYR A O 1
ATOM 783 N N . ILE A 1 94 ? -1.754 -9.433 -5.177 1.00 98.12 94 ILE A N 1
ATOM 784 C CA . ILE A 1 94 ? -0.466 -9.886 -5.706 1.00 98.12 94 ILE A CA 1
ATOM 785 C C . ILE A 1 94 ? -0.514 -9.891 -7.233 1.00 98.12 94 ILE A C 1
ATOM 787 O O . ILE A 1 94 ? -1.337 -10.568 -7.844 1.00 98.12 94 ILE A O 1
ATOM 791 N N . ASN A 1 95 ? 0.409 -9.149 -7.833 1.00 97.62 95 ASN A N 1
ATOM 792 C CA . ASN A 1 95 ? 0.749 -9.183 -9.247 1.00 97.62 95 ASN A CA 1
ATOM 793 C C . ASN A 1 95 ? 2.272 -9.054 -9.364 1.00 97.62 95 ASN A C 1
ATOM 795 O O . ASN A 1 95 ? 2.805 -7.969 -9.587 1.00 97.62 95 ASN A O 1
ATOM 799 N N . SER A 1 96 ? 2.970 -10.159 -9.132 1.00 97.62 96 SER A N 1
ATOM 800 C CA . SER A 1 96 ? 4.427 -10.191 -9.085 1.00 97.62 96 SER A CA 1
ATOM 801 C C . SER A 1 96 ? 4.963 -11.367 -9.891 1.00 97.62 96 SER A C 1
ATOM 803 O O . SER A 1 96 ? 4.360 -12.443 -9.852 1.00 97.62 96 SER A O 1
ATOM 805 N N . PRO A 1 97 ? 6.094 -11.193 -10.599 1.00 97.12 97 PRO A N 1
ATOM 806 C CA . PRO A 1 97 ? 6.782 -12.29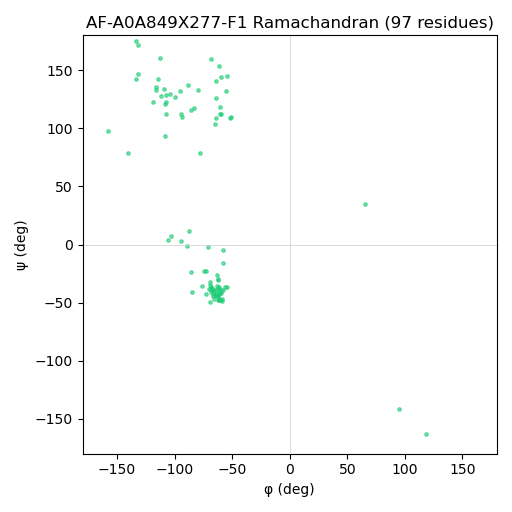4 -11.262 1.00 97.12 97 PRO A CA 1
ATOM 807 C C . PRO A 1 97 ? 7.480 -13.254 -10.279 1.00 97.12 97 PRO A C 1
ATOM 809 O O . PRO A 1 97 ? 8.061 -14.237 -10.727 1.00 97.12 97 PRO A O 1
ATOM 812 N N . GLY A 1 98 ? 7.434 -12.993 -8.967 1.00 95.12 98 GLY A N 1
ATOM 813 C CA . GLY A 1 98 ? 8.257 -13.679 -7.972 1.00 95.12 98 GLY A CA 1
ATOM 814 C C . GLY A 1 98 ? 9.519 -12.873 -7.683 1.00 95.12 98 GLY A C 1
ATOM 815 O O . GLY A 1 98 ? 9.442 -11.647 -7.630 1.00 95.12 98 GLY A O 1
ATOM 816 N N . GLY A 1 99 ? 10.649 -13.552 -7.496 1.00 89.31 99 GLY A N 1
ATOM 817 C CA . GLY A 1 99 ? 11.980 -12.980 -7.276 1.00 89.31 99 GLY A CA 1
ATOM 818 C C . GLY A 1 99 ? 13.064 -13.986 -7.627 1.00 89.31 99 GLY A C 1
ATOM 819 O O . GLY A 1 99 ? 12.752 -15.201 -7.592 1.00 89.31 99 GLY A O 1
#

Nearest PDB structures (foldseek):
  3q7h-assembly1_G  TM=9.247E-01  e=2.438E-08  Coxiella burnetii RSA 331
  7fep-assembly1_A  TM=9.629E-01  e=9.238E-08  Bacillus subtilis
  8r05-assembly1_J  TM=9.228E-01  e=1.473E-07  Photorhabdus laumondii
  8hgk-assembly1_A  TM=9.605E-01  e=3.999E-07  Homo sapiens
  5dkp-assembly2_k  TM=9.227E-01  e=5.220E-07  Neisseria meningitidis MC58

Secondary structure (DSSP, 8-state):
-HHHHHHHHHHHHHHHHHHTS----TT-----PPPEEEEEETTEEEEEEHHHHHHHTTEEEE-S---HHHHHHHHHHHHHHHHH-SSS--EEEE-----

Mean predicted aligned error: 12.02 Å

Foldseek 3Di:
DVVVVVVVVVVVVVVVVVVPPDPPPPPPPPDDDFDWDWDQDPVGIDIDGPQRVVLVVQEEEDQEEDDPVSVVVRVVSVVVVCVVPVPDDHHYYYDYPYD

Radius of gyration: 26.13 Å; Cα contacts (8 Å, |Δi|>4): 76; chains: 1; bounding box: 28×34×84 Å